Protein AF-A0A0J1IYM3-F1 (afdb_monomer_lite)

Structure (mmCIF, N/CA/C/O backbone):
data_AF-A0A0J1IYM3-F1
#
_entry.id   AF-A0A0J1IYM3-F1
#
loop_
_atom_site.group_PDB
_atom_site.id
_atom_site.type_symbol
_atom_site.label_atom_id
_atom_site.label_alt_id
_atom_site.label_comp_id
_atom_site.label_asym_id
_atom_site.label_entity_id
_atom_site.label_seq_id
_atom_site.pdbx_PDB_ins_code
_atom_site.Cartn_x
_atom_site.Cartn_y
_atom_site.Cartn_z
_atom_site.occupancy
_atom_site.B_iso_or_equiv
_atom_site.auth_seq_id
_atom_site.auth_comp_id
_atom_site.auth_asym_id
_atom_site.auth_atom_id
_atom_site.pdbx_PDB_model_num
ATOM 1 N N . MET A 1 1 ? -21.817 0.691 30.693 1.00 39.41 1 MET A N 1
ATOM 2 C CA . MET A 1 1 ? -20.448 1.238 30.568 1.00 39.41 1 MET A CA 1
ATOM 3 C C . MET A 1 1 ? -19.835 0.674 29.291 1.00 39.41 1 MET A C 1
ATOM 5 O O . MET A 1 1 ? -19.339 -0.444 29.293 1.00 39.41 1 MET A O 1
ATOM 9 N N . ILE A 1 2 ? -20.010 1.375 28.167 1.00 47.88 2 ILE A N 1
ATOM 10 C CA . ILE A 1 2 ? -19.599 0.894 26.840 1.00 47.88 2 ILE A CA 1
ATOM 11 C C . ILE A 1 2 ? -18.181 1.409 26.595 1.00 47.88 2 ILE A C 1
ATOM 13 O O . ILE A 1 2 ? -17.980 2.602 26.378 1.00 47.88 2 ILE A O 1
ATOM 17 N N . TRP A 1 3 ? -17.187 0.527 26.665 1.00 54.59 3 TRP A N 1
ATOM 18 C CA . TRP A 1 3 ? -15.816 0.860 26.289 1.00 54.59 3 TRP A CA 1
ATOM 19 C C . TRP A 1 3 ? -15.745 0.940 24.758 1.00 54.59 3 TRP A C 1
ATOM 21 O O . TRP A 1 3 ? -15.517 -0.066 24.089 1.00 54.59 3 TRP A O 1
ATOM 31 N N . ARG A 1 4 ? -15.959 2.127 24.167 1.00 58.50 4 ARG A N 1
ATOM 32 C CA . ARG A 1 4 ? -15.523 2.375 22.781 1.00 58.50 4 ARG A CA 1
ATOM 33 C C . ARG A 1 4 ? -14.010 2.189 22.779 1.00 58.50 4 ARG A C 1
ATOM 35 O O . ARG A 1 4 ? -13.300 2.999 23.372 1.00 58.50 4 ARG A O 1
ATOM 42 N N . LYS A 1 5 ? -13.512 1.121 22.142 1.00 51.91 5 LYS A N 1
ATOM 43 C CA . LYS A 1 5 ? -12.086 1.014 21.822 1.00 51.91 5 LYS A CA 1
ATOM 44 C C . LYS A 1 5 ? -11.712 2.299 21.090 1.00 51.91 5 LYS A C 1
ATOM 46 O O . LYS A 1 5 ? -12.219 2.565 20.003 1.00 51.91 5 LYS A O 1
ATOM 51 N N . LYS A 1 6 ? -10.879 3.121 21.720 1.00 46.31 6 LYS A N 1
ATOM 52 C CA . LYS A 1 6 ? -10.260 4.281 21.088 1.00 46.31 6 LYS A CA 1
ATOM 53 C C . LYS A 1 6 ? -9.411 3.696 19.955 1.00 46.31 6 LYS A C 1
ATOM 55 O O . LYS A 1 6 ? -8.387 3.078 20.234 1.00 46.31 6 LYS A O 1
ATOM 60 N N . LYS A 1 7 ? -9.900 3.743 18.707 1.00 55.81 7 LYS A N 1
ATOM 61 C CA . LYS A 1 7 ? -9.106 3.375 17.525 1.00 55.81 7 LYS A CA 1
ATOM 62 C C . LYS A 1 7 ? -7.899 4.314 17.615 1.00 55.81 7 LYS A C 1
ATOM 64 O O . LYS A 1 7 ? -8.102 5.526 17.613 1.00 55.81 7 LYS A O 1
ATOM 69 N N . MET A 1 8 ? -6.696 3.791 17.875 1.00 60.03 8 MET A N 1
ATOM 70 C CA . MET A 1 8 ? -5.497 4.627 17.763 1.00 60.03 8 MET A CA 1
ATOM 71 C C . MET A 1 8 ? -5.555 5.253 16.372 1.00 60.03 8 MET A C 1
ATOM 73 O O . MET A 1 8 ? -5.885 4.536 15.423 1.00 60.03 8 MET A O 1
ATOM 77 N N . GLU A 1 9 ? -5.345 6.565 16.262 1.00 69.38 9 GLU A N 1
ATOM 78 C CA . GLU A 1 9 ? -5.292 7.201 14.949 1.00 69.38 9 GLU A CA 1
ATOM 79 C C . GLU A 1 9 ? -4.117 6.592 14.192 1.00 69.38 9 GLU A C 1
ATOM 81 O O . GLU A 1 9 ? -2.961 6.910 14.454 1.00 69.38 9 GLU A O 1
ATOM 86 N N . LYS A 1 10 ? -4.430 5.649 13.304 1.00 82.06 10 LYS A N 1
ATOM 87 C CA . LYS A 1 10 ? -3.482 5.131 12.333 1.00 82.06 10 LYS A CA 1
ATOM 88 C C . LYS A 1 10 ? -3.417 6.121 11.190 1.00 82.06 10 LYS A C 1
ATOM 90 O O . LYS A 1 10 ? -4.439 6.652 10.748 1.00 82.06 10 LYS A O 1
ATOM 95 N N . THR A 1 11 ? -2.215 6.352 10.698 1.00 91.06 11 THR A N 1
ATOM 96 C CA . THR A 1 11 ? -2.014 7.076 9.450 1.00 91.06 11 THR A CA 1
ATOM 97 C C . THR A 1 11 ? -2.680 6.315 8.302 1.00 91.06 11 THR A C 1
ATOM 99 O O . THR A 1 11 ? -2.810 5.089 8.336 1.00 91.06 11 THR A O 1
ATOM 102 N N . ARG A 1 12 ? -3.069 7.032 7.239 1.00 89.12 12 ARG A N 1
ATOM 103 C CA . ARG A 1 12 ? -3.589 6.394 6.015 1.0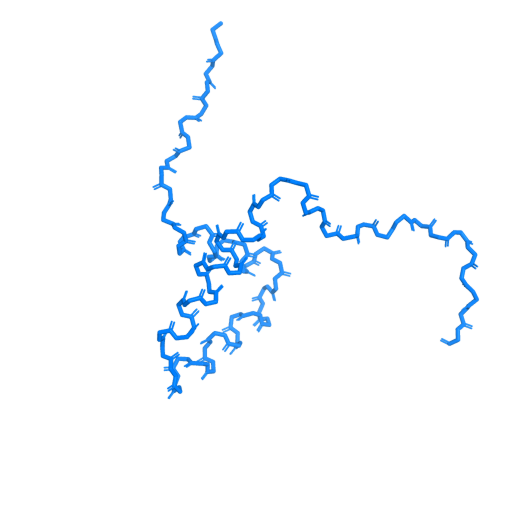0 89.12 12 ARG A CA 1
ATOM 104 C C . ARG A 1 12 ? -2.629 5.338 5.471 1.00 89.12 12 ARG A C 1
ATOM 106 O O . ARG A 1 12 ? -3.073 4.308 4.980 1.00 89.12 12 ARG A O 1
ATOM 113 N N . PHE A 1 13 ? -1.325 5.570 5.607 1.00 90.25 13 PHE A N 1
ATOM 114 C CA . PHE A 1 13 ? -0.305 4.619 5.188 1.00 90.25 13 PHE A CA 1
ATOM 115 C C . PHE A 1 13 ? -0.363 3.317 5.997 1.00 90.25 13 PHE A C 1
ATOM 117 O O . PHE A 1 13 ? -0.352 2.239 5.416 1.00 90.25 13 PHE A O 1
ATOM 124 N N . GLU A 1 14 ? -0.477 3.392 7.324 1.00 92.00 14 GLU A N 1
ATOM 125 C CA . GLU A 1 14 ? -0.567 2.204 8.184 1.00 92.00 14 GLU A CA 1
ATOM 126 C C . GLU A 1 14 ? -1.836 1.391 7.913 1.00 92.00 14 GLU A C 1
ATOM 128 O O . GLU A 1 14 ? -1.759 0.175 7.740 1.00 92.00 14 GLU A O 1
ATOM 133 N N . THR A 1 15 ? -2.989 2.058 7.809 1.00 91.06 15 THR A N 1
ATOM 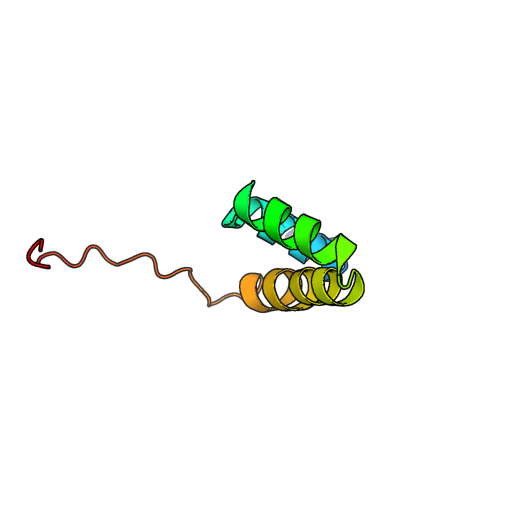134 C CA . THR A 1 15 ? -4.252 1.411 7.417 1.00 91.06 15 THR A CA 1
ATOM 135 C C . THR A 1 15 ? -4.124 0.763 6.039 1.00 91.06 15 THR A C 1
ATOM 137 O O . THR A 1 15 ? -4.546 -0.376 5.835 1.00 91.06 15 THR A O 1
ATOM 140 N N . GLY A 1 16 ? -3.480 1.458 5.100 1.00 91.25 16 GLY A N 1
ATOM 141 C CA . GLY A 1 16 ? -3.238 0.956 3.757 1.00 91.25 16 GLY A CA 1
ATOM 142 C C . GLY A 1 16 ? -2.348 -0.275 3.726 1.00 91.25 16 GLY A C 1
ATOM 143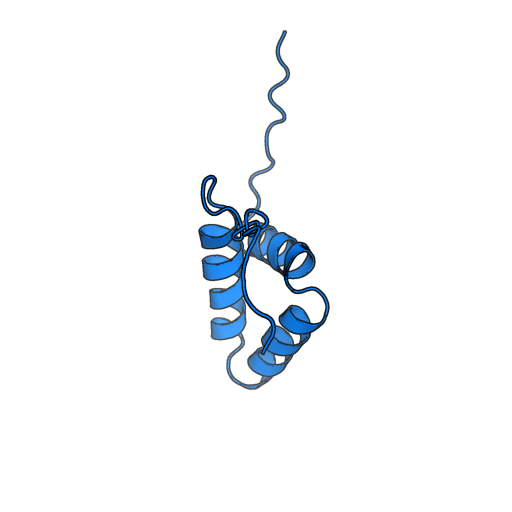 O O . GLY A 1 16 ? -2.680 -1.247 3.056 1.00 91.25 16 GLY A O 1
ATOM 144 N N . MET A 1 17 ? -1.266 -0.291 4.500 1.00 90.81 17 MET A N 1
ATOM 145 C CA . MET A 1 17 ? -0.387 -1.457 4.598 1.00 90.81 17 MET A CA 1
ATOM 146 C C . MET A 1 17 ? -1.093 -2.668 5.218 1.00 90.81 17 MET A C 1
ATOM 148 O O . MET A 1 17 ? -0.853 -3.798 4.796 1.00 90.81 17 MET A O 1
ATOM 152 N N . GLU A 1 18 ? -1.978 -2.461 6.195 1.00 90.38 18 GLU A N 1
ATOM 153 C CA . GLU A 1 18 ? -2.791 -3.543 6.763 1.00 90.38 18 GLU A CA 1
ATOM 154 C C . GLU A 1 18 ? -3.789 -4.100 5.746 1.00 90.38 18 GLU A C 1
ATOM 156 O O . GLU A 1 18 ? -3.913 -5.319 5.606 1.00 90.38 18 GLU A O 1
ATOM 161 N N . ASN A 1 19 ? -4.463 -3.225 4.999 1.00 88.31 19 ASN A N 1
ATOM 162 C CA . ASN A 1 19 ? -5.388 -3.637 3.949 1.00 88.31 19 ASN A CA 1
ATOM 163 C C . ASN A 1 19 ? -4.669 -4.331 2.786 1.00 88.31 19 ASN A C 1
ATOM 165 O O . ASN A 1 19 ? -5.141 -5.373 2.339 1.00 88.31 19 ASN A O 1
ATOM 169 N N . LEU A 1 20 ? -3.510 -3.829 2.352 1.00 88.56 20 LEU A N 1
ATOM 170 C CA . LEU A 1 20 ? -2.671 -4.457 1.327 1.00 88.56 20 LEU A CA 1
ATOM 171 C C . LEU A 1 20 ? -2.327 -5.901 1.712 1.00 88.56 20 LEU A C 1
ATOM 173 O O . LEU A 1 20 ? -2.581 -6.828 0.944 1.00 88.56 20 LEU A O 1
ATOM 177 N N . LYS A 1 21 ? -1.844 -6.104 2.945 1.00 86.38 21 LYS A N 1
ATOM 178 C CA . LYS A 1 21 ? -1.529 -7.437 3.478 1.00 86.38 21 LYS A CA 1
ATOM 179 C C . LYS A 1 21 ? -2.749 -8.346 3.563 1.00 86.38 21 LYS A C 1
ATOM 181 O O . LYS A 1 21 ? -2.641 -9.539 3.300 1.00 86.38 21 LYS A O 1
ATOM 186 N N . ARG A 1 22 ? -3.902 -7.797 3.947 1.00 82.50 22 ARG A N 1
ATOM 187 C CA . ARG A 1 22 ? -5.149 -8.553 4.114 1.00 82.50 22 ARG A CA 1
ATOM 188 C C . ARG A 1 22 ? -5.773 -8.981 2.784 1.00 82.50 22 ARG A C 1
ATOM 190 O O . ARG A 1 22 ? -6.391 -10.039 2.743 1.00 82.50 22 ARG A O 1
ATOM 197 N N . ILE A 1 23 ? -5.678 -8.147 1.750 1.00 75.88 23 ILE A N 1
ATOM 198 C CA . ILE A 1 23 ? -6.383 -8.335 0.473 1.00 75.88 23 ILE A CA 1
ATOM 199 C C . ILE A 1 23 ? -5.500 -9.062 -0.536 1.00 75.88 23 ILE A C 1
ATOM 201 O O . ILE A 1 23 ? -5.916 -10.061 -1.111 1.00 75.88 23 ILE A O 1
ATOM 205 N N . ASP A 1 24 ? -4.301 -8.533 -0.758 1.00 69.62 24 ASP A N 1
ATOM 206 C CA . ASP A 1 24 ? -3.481 -8.861 -1.928 1.00 69.62 24 ASP A CA 1
ATOM 207 C C . ASP A 1 24 ? -2.233 -9.675 -1.542 1.00 69.62 24 ASP A C 1
ATOM 209 O O . ASP A 1 24 ? -1.561 -10.274 -2.384 1.00 69.62 24 ASP A O 1
ATOM 213 N N . GLY A 1 25 ? -1.929 -9.728 -0.238 1.00 72.06 25 GLY A N 1
ATOM 214 C CA . GLY A 1 25 ? -0.851 -10.530 0.331 1.00 72.06 25 GLY A CA 1
ATOM 215 C C . GLY A 1 25 ? 0.478 -10.299 -0.392 1.00 72.06 25 GLY A C 1
ATOM 216 O O . GLY A 1 25 ? 0.968 -9.176 -0.477 1.00 72.06 25 GLY A O 1
ATOM 217 N N . ILE A 1 26 ? 1.049 -11.377 -0.936 1.00 72.69 26 ILE A N 1
ATOM 218 C CA . ILE A 1 26 ? 2.349 -11.365 -1.627 1.00 72.69 26 ILE A CA 1
ATOM 219 C C . ILE A 1 26 ? 2.285 -10.597 -2.961 1.00 72.69 26 ILE A C 1
ATOM 221 O O . ILE A 1 26 ? 3.269 -9.971 -3.355 1.00 72.69 26 ILE A O 1
ATOM 225 N N . GLY A 1 27 ? 1.143 -10.618 -3.657 1.00 73.88 27 GLY A N 1
ATOM 226 C CA . GLY A 1 27 ? 0.987 -9.969 -4.964 1.00 73.88 27 GLY A CA 1
ATOM 227 C C . GLY A 1 27 ? 1.066 -8.448 -4.860 1.00 73.88 27 GLY A C 1
ATOM 228 O O . GLY A 1 27 ? 1.844 -7.810 -5.572 1.00 73.88 27 GLY A O 1
ATOM 229 N N . GLY A 1 28 ? 0.333 -7.879 -3.904 1.00 77.75 28 GLY A N 1
ATOM 230 C CA . GLY A 1 28 ? 0.344 -6.440 -3.649 1.00 77.75 28 GLY A CA 1
ATOM 231 C C . GLY A 1 28 ? 1.705 -5.929 -3.176 1.00 77.75 28 GLY A C 1
ATOM 232 O O . GLY A 1 28 ? 2.174 -4.892 -3.646 1.00 77.75 28 GLY A O 1
ATOM 233 N N . GLU A 1 29 ? 2.387 -6.675 -2.301 1.00 82.12 29 GLU A N 1
ATOM 234 C CA . GLU A 1 29 ? 3.738 -6.316 -1.848 1.00 82.12 29 GLU A CA 1
ATOM 235 C C . GLU A 1 29 ? 4.747 -6.293 -3.008 1.00 82.12 29 GLU A C 1
ATOM 237 O O . GLU A 1 29 ? 5.532 -5.348 -3.107 1.00 82.12 29 GLU A O 1
ATOM 242 N N . ALA A 1 30 ? 4.684 -7.259 -3.932 1.00 83.38 30 ALA A N 1
ATOM 243 C CA . ALA A 1 30 ? 5.558 -7.297 -5.106 1.00 83.38 30 ALA A CA 1
ATOM 244 C C . ALA A 1 30 ? 5.338 -6.095 -6.043 1.00 83.38 30 ALA A C 1
ATOM 246 O O . ALA A 1 30 ? 6.301 -5.527 -6.566 1.00 83.38 30 ALA A O 1
ATOM 247 N N . VAL A 1 31 ? 4.086 -5.658 -6.221 1.00 80.81 31 VAL A N 1
ATOM 248 C CA . VAL A 1 31 ? 3.762 -4.468 -7.025 1.00 80.81 31 VAL A CA 1
ATOM 249 C C . VAL A 1 31 ? 4.335 -3.211 -6.377 1.00 80.81 31 VAL A C 1
ATOM 251 O O . VAL A 1 31 ? 5.053 -2.464 -7.043 1.00 80.81 31 VAL A O 1
ATOM 254 N N . ILE A 1 32 ? 4.112 -2.999 -5.077 1.00 86.38 32 ILE A N 1
ATOM 255 C CA . ILE A 1 32 ? 4.681 -1.843 -4.363 1.00 86.38 32 ILE A CA 1
ATOM 256 C C . ILE A 1 32 ? 6.215 -1.878 -4.386 1.00 86.38 32 ILE A C 1
ATOM 258 O O . ILE A 1 32 ? 6.857 -0.845 -4.591 1.00 86.38 32 ILE A O 1
ATOM 262 N N . GLN A 1 33 ? 6.816 -3.061 -4.251 1.00 86.50 33 GLN A N 1
ATOM 263 C CA . GLN A 1 33 ? 8.264 -3.224 -4.326 1.00 86.50 33 GLN A CA 1
ATOM 264 C C . GLN A 1 33 ? 8.808 -2.889 -5.720 1.00 86.50 33 GLN A C 1
ATOM 266 O O . GLN A 1 33 ? 9.808 -2.179 -5.817 1.00 86.50 33 GLN A O 1
ATOM 271 N N . SER A 1 34 ? 8.143 -3.317 -6.797 1.00 86.38 34 SER A N 1
ATOM 272 C CA . SER A 1 34 ? 8.548 -2.952 -8.162 1.00 86.38 34 SER A CA 1
ATOM 273 C C . SER A 1 34 ? 8.495 -1.435 -8.381 1.00 86.38 34 SER A C 1
ATOM 275 O O . SER A 1 34 ? 9.433 -0.849 -8.930 1.00 86.38 34 SER A O 1
ATOM 277 N N . LEU A 1 35 ? 7.461 -0.778 -7.843 1.00 87.81 35 LEU A N 1
ATOM 278 C CA . LEU A 1 35 ? 7.284 0.668 -7.928 1.00 87.81 35 LEU A CA 1
ATOM 279 C C . LEU A 1 35 ? 8.331 1.442 -7.127 1.00 87.81 35 LEU A C 1
ATOM 281 O O . LEU A 1 35 ? 8.686 2.539 -7.540 1.00 87.81 35 LEU A O 1
ATOM 285 N N . SER A 1 36 ? 8.890 0.878 -6.052 1.00 85.31 36 SER A N 1
ATOM 286 C CA . SER A 1 36 ? 9.930 1.553 -5.257 1.00 85.31 36 SER A CA 1
ATOM 287 C C . SER A 1 36 ? 11.166 1.953 -6.077 1.00 85.31 36 SER A C 1
ATOM 289 O O . SER A 1 36 ? 11.785 2.976 -5.792 1.00 85.31 36 SER A O 1
ATOM 291 N N . SER A 1 37 ? 11.488 1.181 -7.124 1.00 85.25 37 SER A N 1
ATOM 292 C CA . SER A 1 37 ? 12.626 1.434 -8.020 1.00 85.25 37 SER A CA 1
ATOM 293 C C . SER A 1 37 ? 12.346 2.471 -9.115 1.00 85.25 37 SER A C 1
ATOM 295 O O . SER A 1 37 ? 13.284 3.014 -9.694 1.00 85.25 37 SER A O 1
ATOM 297 N N . ILE A 1 38 ? 11.069 2.754 -9.392 1.00 90.75 38 ILE A N 1
ATOM 298 C CA . ILE A 1 38 ? 10.622 3.666 -10.456 1.00 90.75 38 ILE A CA 1
ATOM 299 C C . ILE A 1 38 ? 10.145 4.990 -9.852 1.00 90.75 38 ILE A C 1
ATOM 301 O O . ILE A 1 38 ? 10.571 6.066 -10.264 1.00 90.75 38 ILE A O 1
ATOM 305 N N . SER A 1 39 ? 9.243 4.914 -8.874 1.00 92.19 39 SER A N 1
ATOM 306 C CA . SER A 1 39 ? 8.688 6.049 -8.146 1.00 92.19 39 SER A CA 1
ATOM 307 C C . SER A 1 39 ? 8.219 5.600 -6.754 1.00 92.19 39 SER A C 1
ATOM 309 O O . SER A 1 39 ? 7.127 5.034 -6.613 1.00 92.19 39 SER A O 1
ATOM 311 N N . PRO A 1 40 ? 9.010 5.864 -5.699 1.00 88.69 40 PRO A N 1
ATOM 312 C CA . PRO A 1 40 ? 8.615 5.530 -4.332 1.00 88.69 40 PRO A CA 1
ATOM 313 C C . PRO A 1 40 ? 7.368 6.308 -3.883 1.00 88.69 40 PRO A C 1
ATOM 315 O O . PRO A 1 40 ? 6.540 5.772 -3.144 1.00 88.69 40 PRO A O 1
ATOM 318 N N . ASP A 1 41 ? 7.188 7.534 -4.381 1.00 92.94 41 ASP A N 1
ATOM 319 C CA . ASP A 1 41 ? 6.024 8.368 -4.075 1.00 92.94 41 ASP A CA 1
ATOM 320 C C . ASP A 1 41 ? 4.731 7.777 -4.640 1.00 92.94 41 ASP A C 1
ATOM 322 O O . ASP A 1 41 ? 3.699 7.796 -3.969 1.00 92.94 41 ASP A O 1
ATOM 326 N N . LEU A 1 42 ? 4.783 7.188 -5.840 1.00 90.00 42 LEU A N 1
ATOM 327 C CA . LEU A 1 42 ? 3.628 6.515 -6.430 1.00 90.00 42 LEU A CA 1
ATOM 328 C C . LEU A 1 42 ? 3.231 5.276 -5.622 1.00 90.00 42 LEU A C 1
ATOM 330 O O . LEU A 1 42 ? 2.048 5.079 -5.342 1.00 90.00 42 LEU A O 1
ATOM 334 N N . GLY A 1 43 ? 4.209 4.467 -5.204 1.00 91.56 43 GLY A N 1
ATOM 335 C CA . GLY A 1 43 ? 3.958 3.321 -4.328 1.00 91.56 43 GLY A CA 1
ATOM 336 C C . GLY A 1 43 ? 3.296 3.753 -3.018 1.00 91.56 43 GLY A C 1
ATOM 337 O O . GLY A 1 43 ? 2.279 3.189 -2.613 1.00 91.56 43 GLY A O 1
ATOM 338 N N . ARG A 1 44 ? 3.806 4.825 -2.402 1.00 91.44 44 ARG A N 1
ATOM 339 C CA . ARG A 1 44 ? 3.205 5.416 -1.204 1.00 91.44 44 ARG A CA 1
ATOM 340 C C . ARG A 1 44 ? 1.779 5.909 -1.451 1.00 91.44 44 ARG A C 1
ATOM 342 O O . ARG A 1 44 ? 0.902 5.627 -0.638 1.00 91.44 44 ARG A O 1
ATOM 349 N N . TYR A 1 45 ? 1.532 6.604 -2.560 1.00 93.06 45 TYR A N 1
ATOM 350 C CA . TYR A 1 45 ? 0.207 7.122 -2.900 1.00 93.06 45 TYR A CA 1
ATOM 351 C C . TYR A 1 45 ? -0.822 5.999 -3.072 1.00 93.06 45 TYR A C 1
ATOM 353 O O . TYR A 1 45 ? -1.931 6.102 -2.554 1.00 93.06 45 TYR A O 1
ATOM 361 N N . ILE A 1 46 ? -0.450 4.895 -3.726 1.00 90.62 46 ILE A N 1
ATOM 362 C CA . ILE A 1 46 ? -1.318 3.718 -3.876 1.00 90.62 46 ILE A CA 1
ATOM 363 C C . ILE A 1 46 ? -1.678 3.132 -2.507 1.00 90.62 46 ILE A C 1
ATOM 365 O O . ILE A 1 46 ? -2.852 2.861 -2.245 1.00 90.62 46 ILE A O 1
ATOM 369 N N . VAL A 1 47 ? -0.693 2.974 -1.619 1.00 92.12 47 VAL A N 1
ATOM 370 C CA . VAL A 1 47 ? -0.927 2.465 -0.262 1.00 92.12 47 VAL A CA 1
ATOM 371 C C . VAL A 1 47 ? -1.855 3.399 0.517 1.00 92.12 47 VAL A C 1
ATOM 373 O O . VAL A 1 47 ? -2.845 2.939 1.076 1.00 92.12 47 VAL A O 1
ATOM 376 N N . GLU A 1 48 ? -1.587 4.704 0.534 1.00 92.81 48 GLU A N 1
ATOM 377 C CA . GLU A 1 48 ? -2.381 5.662 1.314 1.00 92.81 48 GLU A CA 1
ATOM 378 C C . GLU A 1 48 ? -3.801 5.849 0.769 1.00 92.81 48 GLU A C 1
ATOM 380 O O . GLU A 1 48 ? -4.751 5.895 1.549 1.00 92.81 48 GLU A O 1
ATOM 385 N N . PHE A 1 49 ? -3.959 5.966 -0.550 1.00 90.81 49 PHE A N 1
ATOM 386 C CA . PHE A 1 49 ? -5.237 6.309 -1.170 1.00 90.81 49 PHE A CA 1
ATOM 387 C C . PHE A 1 49 ? -6.086 5.072 -1.471 1.00 90.81 49 PHE A C 1
ATOM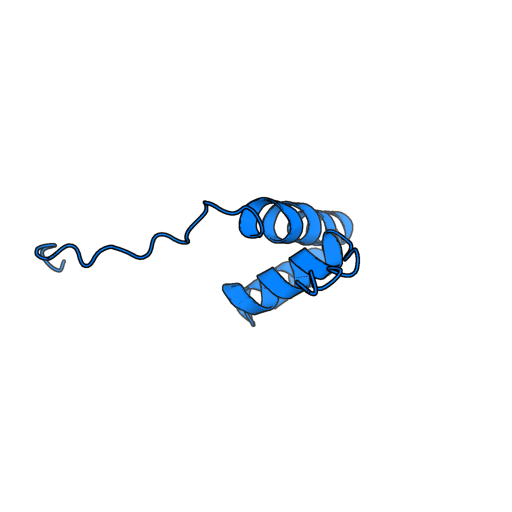 389 O O . PHE A 1 49 ? -7.215 4.964 -0.994 1.00 90.81 49 PHE A O 1
ATOM 396 N N . ALA A 1 50 ? -5.557 4.105 -2.224 1.00 89.19 50 ALA A N 1
ATOM 397 C CA . ALA A 1 50 ? -6.341 2.930 -2.594 1.00 89.19 50 ALA A CA 1
ATOM 398 C C . ALA A 1 50 ? -6.598 2.051 -1.365 1.00 89.19 50 ALA A C 1
ATOM 400 O O . ALA A 1 50 ? -7.746 1.778 -1.016 1.00 89.19 50 ALA A O 1
ATOM 401 N N . PHE A 1 51 ? -5.537 1.649 -0.665 1.00 88.94 51 PHE A N 1
ATOM 402 C CA . PHE A 1 51 ? -5.661 0.726 0.464 1.00 88.94 51 PHE A CA 1
ATOM 403 C C . PHE A 1 51 ? -6.025 1.417 1.778 1.00 88.94 51 PHE A C 1
ATOM 405 O O . PHE A 1 51 ? -6.765 0.845 2.577 1.00 88.94 51 PHE A O 1
ATOM 412 N N . GLY A 1 52 ? -5.519 2.626 2.014 1.00 90.00 52 GLY A N 1
ATOM 413 C CA . GLY A 1 52 ? -5.736 3.361 3.259 1.00 90.00 52 GLY A CA 1
ATOM 414 C C . GLY A 1 52 ? -7.065 4.103 3.331 1.00 90.00 52 GLY A C 1
ATOM 415 O O . GLY A 1 52 ? -7.563 4.326 4.431 1.00 90.00 52 GLY A O 1
ATOM 416 N N . GLU A 1 53 ? -7.648 4.468 2.185 1.00 88.94 53 GLU A N 1
ATOM 417 C CA . GLU A 1 53 ? -8.907 5.211 2.132 1.00 88.94 53 GLU A CA 1
ATOM 418 C C . GLU A 1 53 ? -10.015 4.421 1.435 1.00 88.94 53 GLU A C 1
ATOM 420 O O . GLU A 1 53 ? -11.051 4.181 2.045 1.00 88.94 53 GLU A O 1
ATOM 425 N N . ILE A 1 54 ? -9.832 3.993 0.181 1.00 87.44 54 ILE A N 1
ATOM 426 C CA . ILE A 1 54 ? -10.917 3.365 -0.594 1.00 87.44 54 ILE A CA 1
ATOM 427 C C . ILE A 1 54 ? -11.317 2.010 0.005 1.00 87.44 54 ILE A C 1
ATOM 429 O O . ILE A 1 54 ? -12.498 1.794 0.270 1.00 87.44 54 ILE A O 1
ATOM 433 N N . TYR A 1 55 ? -10.354 1.120 0.262 1.00 82.19 55 TYR A N 1
ATOM 434 C CA . TYR A 1 55 ? -10.626 -0.214 0.818 1.00 82.19 55 TYR A CA 1
ATOM 435 C C . TYR A 1 55 ? -11.000 -0.221 2.312 1.00 82.19 55 TYR A C 1
ATOM 437 O O . TYR A 1 55 ? -11.468 -1.250 2.800 1.00 82.19 55 TYR A O 1
ATOM 445 N N . ASP A 1 56 ? -10.819 0.892 3.037 1.00 83.62 56 ASP A N 1
ATOM 446 C CA . ASP A 1 56 ? -11.268 1.037 4.435 1.00 83.62 56 ASP A CA 1
ATOM 447 C C . ASP A 1 56 ? -12.719 1.552 4.541 1.00 83.62 56 ASP A C 1
ATOM 449 O O . ASP A 1 56 ? -13.311 1.516 5.619 1.00 83.62 56 ASP A O 1
ATOM 453 N N . ARG A 1 57 ? -13.329 2.024 3.440 1.00 85.56 57 ARG A N 1
ATOM 454 C CA . ARG A 1 57 ? -14.710 2.535 3.446 1.00 85.56 57 ARG A CA 1
ATOM 455 C C . ARG A 1 57 ? -15.718 1.419 3.728 1.00 85.56 57 ARG A C 1
ATOM 457 O O . ARG A 1 57 ? -15.845 0.455 2.972 1.00 85.56 57 ARG A O 1
ATOM 464 N N . GLU A 1 58 ? -16.520 1.615 4.771 1.00 71.69 58 GLU A N 1
ATOM 465 C CA . GLU A 1 58 ? -17.685 0.779 5.060 1.00 71.69 58 GLU A CA 1
ATOM 466 C C . GLU A 1 58 ? -18.701 0.884 3.904 1.00 71.69 58 GLU A C 1
ATOM 468 O O . GLU A 1 58 ? -19.097 1.979 3.507 1.00 71.69 58 GLU A O 1
ATOM 473 N N . GLY A 1 59 ? -19.099 -0.254 3.325 1.00 66.62 59 GLY A N 1
ATOM 474 C CA . GLY A 1 59 ? -20.041 -0.324 2.194 1.00 66.62 59 GLY A CA 1
ATOM 475 C C . GLY A 1 59 ? -19.420 -0.768 0.866 1.00 66.62 59 GLY A C 1
ATOM 476 O O . GLY A 1 59 ? -20.136 -1.259 -0.004 1.00 66.62 59 GLY A O 1
ATOM 477 N N . LEU A 1 60 ? -18.092 -0.714 0.735 1.00 62.41 60 LEU A N 1
ATOM 478 C CA . LEU A 1 60 ? -17.366 -1.457 -0.296 1.00 62.41 60 LEU A CA 1
ATOM 479 C C . LEU A 1 60 ? -17.129 -2.879 0.215 1.00 62.41 60 LEU A C 1
ATOM 481 O O . LEU A 1 60 ? -16.032 -3.256 0.621 1.00 62.41 60 LEU A O 1
ATOM 485 N N . SER A 1 61 ? -18.187 -3.691 0.217 1.00 57.09 61 SER A N 1
ATOM 486 C CA . SER A 1 61 ? -17.974 -5.136 0.232 1.00 57.09 61 SER A CA 1
ATOM 487 C C . SER A 1 61 ? -17.245 -5.476 -1.064 1.00 57.09 61 SER A C 1
ATOM 489 O O . SER A 1 61 ? -17.768 -5.185 -2.142 1.00 57.09 61 SER A O 1
ATOM 491 N N . PHE A 1 62 ? -16.077 -6.129 -0.983 1.00 58.56 62 PHE A N 1
ATOM 492 C CA . PHE A 1 62 ? -15.603 -6.978 -2.085 1.00 58.56 62 PHE A CA 1
ATOM 493 C C . PHE A 1 62 ? -16.825 -7.766 -2.506 1.00 58.56 62 PHE A C 1
ATOM 495 O O . PHE A 1 62 ? -17.467 -8.308 -1.605 1.00 58.56 62 PHE A O 1
ATOM 502 N N . TYR A 1 63 ? -17.238 -7.700 -3.772 1.00 55.09 63 TYR A N 1
ATOM 503 C CA . TYR A 1 63 ? -18.422 -8.412 -4.233 1.00 55.09 63 TYR A CA 1
ATOM 504 C C . TYR A 1 63 ? -18.292 -9.856 -3.750 1.00 55.09 63 TYR A C 1
ATOM 506 O O . TYR A 1 63 ? -17.573 -10.659 -4.340 1.00 55.09 63 TYR A O 1
ATOM 514 N N . ASN A 1 64 ? -18.949 -10.168 -2.631 1.00 45.78 64 ASN A N 1
ATOM 515 C CA . ASN A 1 64 ? -19.240 -11.522 -2.270 1.00 45.78 64 ASN A CA 1
ATOM 516 C C . ASN A 1 64 ? -20.251 -11.838 -3.342 1.00 45.78 64 ASN A C 1
ATOM 518 O O . ASN A 1 64 ? -21.365 -11.309 -3.325 1.00 45.78 64 ASN A O 1
ATOM 522 N N . VAL A 1 65 ? -19.768 -12.525 -4.369 1.00 50.66 65 VAL A N 1
ATOM 523 C CA . VAL A 1 65 ? -20.597 -13.096 -5.405 1.00 50.66 65 VAL A CA 1
ATOM 524 C C . VAL A 1 65 ? -21.658 -13.841 -4.612 1.00 50.66 65 VAL A C 1
ATOM 526 O O . VAL A 1 65 ? -21.379 -14.879 -4.013 1.00 50.66 65 VAL A O 1
ATOM 529 N N . PHE A 1 66 ? -22.855 -13.252 -4.502 1.00 53.78 66 PHE A N 1
ATOM 530 C CA . PHE A 1 66 ? -24.048 -14.017 -4.190 1.00 53.78 66 PHE A CA 1
ATOM 531 C C . PHE A 1 66 ? -23.916 -15.268 -5.049 1.00 53.78 66 PHE A C 1
ATOM 533 O O . PHE A 1 66 ? -23.611 -15.090 -6.229 1.00 53.78 66 PHE A O 1
ATOM 540 N N . PRO A 1 67 ? -24.023 -16.496 -4.515 1.00 51.88 67 PRO A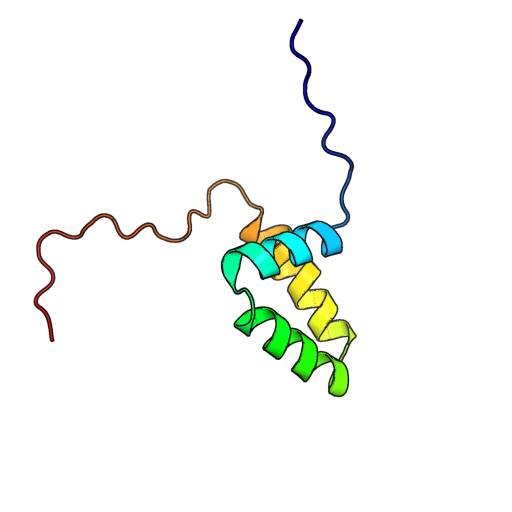 N 1
ATOM 541 C CA . PRO A 1 67 ? -23.970 -17.667 -5.372 1.00 51.88 67 PRO A CA 1
ATOM 542 C C . PRO A 1 67 ? -25.054 -17.463 -6.430 1.00 51.88 67 PRO A C 1
ATOM 544 O O . PRO A 1 67 ? -26.235 -17.520 -6.105 1.00 51.88 67 PRO A O 1
ATOM 547 N N . ILE A 1 68 ? -24.654 -17.098 -7.652 1.00 59.47 68 ILE A N 1
ATOM 548 C CA . ILE A 1 68 ? -25.562 -16.940 -8.778 1.00 59.47 68 ILE A CA 1
ATOM 549 C C . ILE A 1 68 ? -25.893 -18.386 -9.116 1.00 59.47 68 ILE A C 1
ATOM 551 O O . ILE A 1 68 ? -24.990 -19.088 -9.577 1.00 59.47 68 ILE A O 1
ATOM 555 N N . PRO A 1 69 ? -27.107 -18.881 -8.818 1.00 58.25 69 PRO A N 1
ATOM 556 C CA . PRO A 1 69 ? -27.348 -20.317 -8.831 1.00 58.25 69 PRO A CA 1
ATOM 557 C C . PRO A 1 69 ? -27.230 -20.952 -10.224 1.00 58.25 69 PRO A C 1
ATOM 559 O O . PRO A 1 69 ? -27.189 -22.169 -10.299 1.00 58.25 69 PRO A O 1
ATOM 562 N N . ASP A 1 70 ? -27.119 -20.162 -11.303 1.00 63.94 70 ASP A N 1
ATOM 563 C CA . ASP A 1 70 ? -27.260 -20.647 -12.682 1.00 63.94 70 ASP A CA 1
ATOM 564 C C . ASP A 1 70 ? -26.377 -19.916 -13.716 1.00 63.94 70 ASP A C 1
ATOM 566 O O . ASP A 1 70 ? -26.860 -19.476 -14.761 1.00 63.94 70 ASP A O 1
ATOM 570 N N .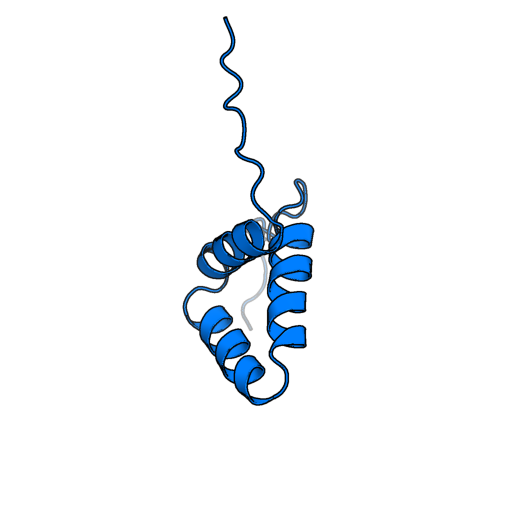 LEU A 1 71 ? -25.067 -19.776 -13.487 1.00 58.50 71 LEU A N 1
ATOM 571 C CA . LEU A 1 71 ? -24.174 -19.419 -14.601 1.00 58.50 71 LEU A CA 1
ATOM 572 C C . LEU A 1 71 ? -23.708 -20.685 -15.340 1.00 58.50 71 LEU A C 1
ATOM 574 O O . LEU A 1 71 ? -23.066 -21.540 -14.720 1.00 58.50 71 LEU A O 1
ATOM 578 N N . PRO A 1 72 ? -23.987 -20.831 -16.653 1.00 53.44 72 PRO A N 1
ATOM 579 C CA . PRO A 1 72 ? -23.416 -21.915 -17.436 1.00 53.44 72 PRO A CA 1
ATOM 580 C C . PRO A 1 72 ? -21.894 -21.761 -17.470 1.00 53.44 72 PRO A C 1
ATOM 582 O O . PRO A 1 72 ? -21.365 -20.691 -17.775 1.00 53.44 72 PRO A O 1
ATOM 585 N N . LYS A 1 73 ? -21.199 -22.846 -17.118 1.00 46.62 73 LYS A N 1
ATOM 586 C CA . LYS A 1 73 ? -19.742 -22.941 -17.209 1.00 46.62 73 LYS A CA 1
ATOM 587 C C . LYS A 1 73 ? -19.354 -22.922 -18.687 1.00 46.62 73 LYS A C 1
ATOM 589 O O . LYS A 1 73 ? -19.745 -23.835 -19.413 1.00 46.62 73 LYS A O 1
ATOM 594 N N . TYR A 1 74 ? -18.594 -21.914 -19.097 1.00 56.53 74 TYR A N 1
ATOM 595 C CA . TYR A 1 74 ? -17.796 -21.952 -20.320 1.00 56.53 74 TYR A CA 1
ATOM 596 C C . TYR A 1 74 ? -16.327 -22.050 -19.929 1.00 56.53 74 TYR A C 1
ATOM 598 O O . TYR A 1 74 ? -15.931 -21.309 -18.998 1.00 56.53 74 TYR A O 1
#

Radius of gyration: 16.72 Å; chains: 1; bounding box: 40×31×51 Å

pLDDT: mean 75.76, std 15.95, range [39.41, 93.06]

Foldseek 3Di:
DDPPPPPPPDALLRQLVVQLCVPVNPNSVVVLVVCCVVPVVVSSCCSNDVRSPVVVDDPPDPPPPPPPVDDDDD

Sequence (74 aa):
MIWRKKKMEKTRFETGMENLKRIDGIGGEAVIQSLSSISPDLGRYIVEFAFGEIYDREGLSFYNVFPIPDLPKY

Secondary structure (DSSP, 8-state):
-----------HHHHHHHHHHHHTHHHHHHHHHHHHTT-HHHHHHIIIIIIIIITTSTT---------TTPPP-